Protein AF-A0AAU4ZEB4-F1 (afdb_monomer_lite)

Foldseek 3Di:
DVCLVVLVPDPVAPPVRNVVVVCVVCVLVVLQVVVVVVCVVVVVLVVCVVVVNNPVVVVVVVVCVVVVVVVVCVLLVVLQVVLVVCCVPPNVVDDPVVSSVRSNVSSVVCNVSSVVSVVQVVCVVVVNPDDQPADDPPDDCPDDHHDDDD

pLDDT: mean 87.7, std 12.61, range [52.66, 98.0]

Radius of gyration: 21.95 Å; chains: 1; bounding box: 52×50×56 Å

Structure (mmCIF, N/CA/C/O backbone):
data_AF-A0AAU4ZEB4-F1
#
_entry.id   AF-A0AAU4ZEB4-F1
#
loop_
_atom_site.group_PDB
_atom_site.id
_atom_site.type_symbol
_atom_site.label_atom_id
_atom_site.label_alt_id
_atom_site.label_comp_id
_atom_site.label_asym_id
_atom_site.label_entity_id
_atom_site.label_seq_id
_atom_site.pdbx_PDB_ins_code
_atom_site.Cartn_x
_atom_site.Cartn_y
_atom_site.Cartn_z
_atom_site.occupancy
_atom_site.B_iso_or_equiv
_atom_site.auth_seq_id
_atom_site.auth_comp_id
_atom_site.auth_asym_id
_atom_site.auth_atom_id
_atom_site.pdbx_PDB_model_num
ATOM 1 N N . MET A 1 1 ? 10.930 4.296 18.444 1.00 63.72 1 MET A N 1
ATOM 2 C CA . MET A 1 1 ? 10.011 3.417 19.205 1.00 63.72 1 MET A CA 1
ATOM 3 C C . MET A 1 1 ? 10.260 3.499 20.715 1.00 63.72 1 MET A C 1
ATOM 5 O O . MET A 1 1 ? 10.638 2.523 21.346 1.00 63.72 1 MET A O 1
ATOM 9 N N . ARG A 1 2 ? 10.056 4.671 21.329 1.00 74.81 2 ARG A N 1
ATOM 10 C CA . ARG A 1 2 ? 10.427 4.907 22.739 1.00 74.81 2 ARG A CA 1
ATOM 11 C C . ARG A 1 2 ? 9.521 4.189 23.753 1.00 74.81 2 ARG A C 1
ATOM 13 O O . ARG A 1 2 ? 9.960 3.889 24.855 1.00 74.81 2 ARG A O 1
ATOM 20 N N . TYR A 1 3 ? 8.269 3.923 23.382 1.00 80.81 3 TYR A N 1
ATOM 21 C CA . TYR A 1 3 ? 7.255 3.367 24.286 1.00 80.81 3 TYR A CA 1
ATOM 22 C C . TYR A 1 3 ? 6.987 1.871 24.088 1.00 80.81 3 TYR A C 1
ATOM 24 O O . TYR A 1 3 ? 6.287 1.286 24.906 1.00 80.81 3 TYR A O 1
ATOM 32 N N . ALA A 1 4 ? 7.568 1.236 23.063 1.00 84.69 4 ALA A N 1
ATOM 33 C CA . ALA A 1 4 ? 7.339 -0.182 22.775 1.00 84.69 4 ALA A CA 1
ATOM 34 C C . ALA A 1 4 ? 7.644 -1.107 23.977 1.00 84.69 4 ALA A C 1
ATOM 36 O O . ALA A 1 4 ? 6.785 -1.927 24.296 1.00 84.69 4 ALA A O 1
ATOM 37 N N . PRO A 1 5 ? 8.749 -0.929 24.737 1.00 86.12 5 PRO A N 1
ATOM 38 C CA . PRO A 1 5 ? 9.011 -1.762 25.914 1.00 86.12 5 PRO A CA 1
ATOM 39 C C . PRO A 1 5 ? 7.934 -1.651 27.001 1.00 86.12 5 PRO A C 1
ATOM 41 O O . PRO A 1 5 ? 7.596 -2.647 27.628 1.00 86.12 5 PRO A O 1
ATOM 44 N N . ARG A 1 6 ? 7.349 -0.457 27.194 1.00 87.50 6 ARG A N 1
ATOM 45 C CA . ARG A 1 6 ? 6.279 -0.230 28.186 1.00 87.50 6 ARG A CA 1
ATOM 46 C C . ARG A 1 6 ? 4.957 -0.880 27.786 1.00 87.50 6 ARG A C 1
ATOM 48 O O . ARG A 1 6 ? 4.164 -1.224 28.652 1.00 87.50 6 ARG A O 1
ATOM 55 N N 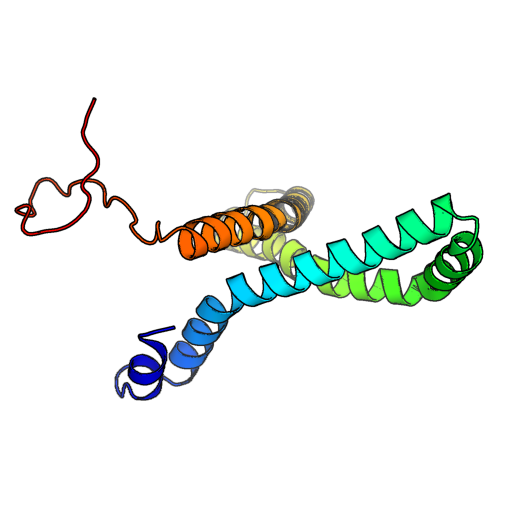. ILE A 1 7 ? 4.707 -1.005 26.484 1.00 87.69 7 ILE A N 1
ATOM 56 C CA . ILE A 1 7 ? 3.500 -1.648 25.954 1.00 87.69 7 ILE A CA 1
ATOM 57 C C . ILE A 1 7 ? 3.617 -3.161 26.119 1.00 87.69 7 ILE A C 1
ATOM 59 O O . ILE A 1 7 ? 2.690 -3.784 26.624 1.00 87.69 7 ILE A O 1
ATOM 63 N N . VAL A 1 8 ? 4.777 -3.729 25.775 1.00 90.69 8 VAL A N 1
ATOM 64 C CA . VAL A 1 8 ? 5.053 -5.167 25.917 1.00 90.69 8 VAL A CA 1
ATOM 65 C C . VAL A 1 8 ? 5.007 -5.615 27.379 1.00 90.69 8 VAL A C 1
ATOM 67 O O . VAL A 1 8 ? 4.528 -6.707 27.664 1.00 90.69 8 VAL A O 1
ATOM 70 N N . SER A 1 9 ? 5.460 -4.778 28.315 1.00 91.19 9 SER A N 1
ATOM 71 C CA . SER A 1 9 ? 5.442 -5.102 29.746 1.00 91.19 9 SER A CA 1
ATOM 72 C C . SER A 1 9 ? 4.119 -4.780 30.459 1.00 91.19 9 SER A C 1
ATOM 74 O O . SER A 1 9 ? 4.006 -5.006 31.667 1.00 91.19 9 SER A O 1
ATOM 76 N N . SER A 1 10 ? 3.117 -4.233 29.761 1.00 90.31 10 SER A N 1
ATOM 77 C CA . SER A 1 10 ? 1.859 -3.811 30.381 1.00 90.31 10 SER A CA 1
ATOM 78 C C . SER A 1 10 ? 0.965 -5.002 30.722 1.00 90.31 10 SER A C 1
ATOM 80 O O . SER A 1 10 ? 0.583 -5.775 29.851 1.00 90.31 10 SER A O 1
ATOM 82 N N . ARG A 1 11 ? 0.534 -5.094 31.986 1.00 88.56 11 ARG A N 1
ATOM 83 C CA . ARG A 1 11 ? -0.452 -6.095 32.438 1.00 88.56 11 ARG A CA 1
ATOM 84 C C . ARG A 1 11 ? -1.890 -5.784 32.012 1.00 88.56 11 ARG A C 1
ATOM 86 O O . ARG A 1 11 ? -2.748 -6.652 32.096 1.00 88.56 11 ARG A O 1
ATOM 93 N N . HIS A 1 12 ? -2.154 -4.553 31.577 1.00 91.75 12 HIS A N 1
ATOM 94 C CA . HIS A 1 12 ? -3.495 -4.097 31.199 1.00 91.75 12 HIS A CA 1
ATOM 95 C C . HIS A 1 12 ? -3.792 -4.298 29.707 1.00 91.75 12 HIS A C 1
ATOM 97 O O . HIS A 1 12 ? -4.940 -4.165 29.293 1.00 91.75 12 HIS A O 1
ATOM 103 N N . ILE A 1 13 ? -2.770 -4.587 28.891 1.00 88.12 13 ILE A N 1
ATOM 104 C CA . ILE A 1 13 ? -2.924 -4.790 27.450 1.00 88.12 13 ILE A CA 1
ATOM 105 C C . ILE A 1 13 ? -2.805 -6.292 27.177 1.00 88.12 13 ILE A C 1
ATOM 107 O O . ILE A 1 13 ? -1.757 -6.875 27.451 1.00 88.12 13 ILE A O 1
ATOM 111 N N . PRO A 1 14 ? -3.848 -6.945 26.638 1.00 91.88 14 PRO A N 1
ATOM 112 C CA . PRO A 1 14 ? -3.756 -8.355 26.290 1.00 91.88 14 PRO A CA 1
ATOM 113 C C . PRO A 1 14 ? -2.727 -8.554 25.169 1.00 91.88 14 PRO A C 1
ATOM 115 O O . PRO A 1 14 ? -2.553 -7.674 24.325 1.00 91.88 14 PRO A O 1
ATOM 118 N N . GLY A 1 15 ? -2.101 -9.733 25.091 1.00 90.56 15 GLY A N 1
ATOM 119 C CA . GLY A 1 15 ? -1.049 -10.018 24.100 1.00 90.56 15 GLY A CA 1
ATOM 120 C C . GLY A 1 15 ? -1.443 -9.708 22.646 1.00 90.56 15 GLY A C 1
ATOM 121 O O . GLY A 1 15 ? -0.631 -9.178 21.892 1.00 90.56 15 GLY A O 1
ATOM 122 N N . ARG A 1 16 ? -2.715 -9.920 22.273 1.00 92.38 16 ARG A N 1
ATOM 123 C CA . ARG A 1 16 ? -3.260 -9.519 20.959 1.00 92.38 16 ARG A CA 1
ATOM 124 C C . ARG A 1 16 ? -3.171 -8.009 20.700 1.00 92.38 16 ARG A C 1
ATOM 126 O O . ARG A 1 16 ? -2.772 -7.601 19.619 1.00 92.38 16 ARG A O 1
ATOM 133 N N . GLY A 1 17 ? -3.475 -7.193 21.710 1.00 90.44 17 GLY A N 1
ATOM 134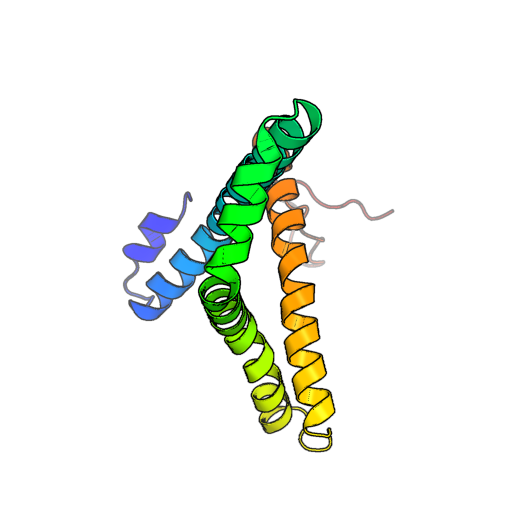 C CA . GLY A 1 17 ? -3.406 -5.734 21.619 1.00 90.44 17 GLY A CA 1
ATOM 135 C C . GLY A 1 17 ? -1.965 -5.234 21.587 1.00 90.44 17 GLY A C 1
ATOM 136 O O . GLY A 1 17 ? -1.665 -4.262 20.896 1.00 90.44 17 GLY A O 1
ATOM 137 N N . VAL A 1 18 ? -1.047 -5.932 22.267 1.00 92.00 18 VAL A N 1
ATOM 138 C CA . VAL A 1 18 ? 0.395 -5.672 22.139 1.00 92.00 18 VAL A CA 1
ATOM 139 C C . VAL A 1 18 ? 0.844 -5.922 20.699 1.00 92.00 18 VAL A C 1
ATOM 141 O O . VAL A 1 18 ? 1.454 -5.037 20.103 1.00 92.00 18 VAL A O 1
ATOM 144 N N . LEU A 1 19 ? 0.507 -7.080 20.120 1.00 92.62 19 LEU A N 1
ATOM 145 C CA . LEU A 1 19 ? 0.864 -7.420 18.738 1.00 92.62 19 LEU A CA 1
ATOM 146 C C . LEU A 1 19 ? 0.301 -6.421 17.727 1.00 92.62 19 LEU A C 1
ATOM 148 O O . LEU A 1 19 ? 1.053 -5.926 16.895 1.00 92.62 19 LEU A O 1
ATOM 152 N N . GLU A 1 20 ? -0.980 -6.077 17.829 1.00 91.94 20 GLU A N 1
ATOM 153 C CA . GLU A 1 20 ? -1.630 -5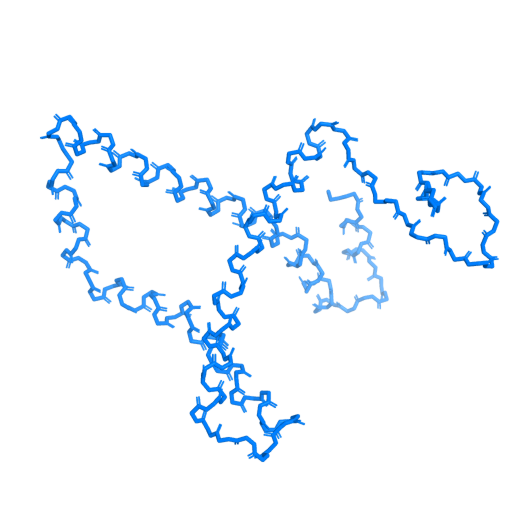.101 16.947 1.00 91.94 20 GLU A CA 1
ATOM 154 C C . GLU A 1 20 ? -0.960 -3.719 17.024 1.00 91.94 20 GLU A C 1
ATOM 156 O O . GLU A 1 20 ? -0.689 -3.072 16.008 1.00 91.94 20 GLU A O 1
ATOM 161 N N . THR A 1 21 ? -0.603 -3.290 18.236 1.00 91.44 21 THR A N 1
ATOM 162 C CA . THR A 1 21 ? 0.087 -2.014 18.447 1.00 91.44 21 THR A CA 1
ATOM 163 C C . THR A 1 21 ? 1.496 -2.030 17.854 1.00 91.44 21 THR A C 1
ATOM 165 O O . THR A 1 21 ? 1.899 -1.084 17.174 1.00 91.44 21 THR A O 1
ATOM 168 N N . LEU A 1 22 ? 2.256 -3.105 18.087 1.00 90.75 22 LEU A N 1
ATOM 169 C CA . LEU A 1 22 ? 3.601 -3.254 17.533 1.00 90.75 22 LEU A CA 1
ATOM 170 C C . LEU A 1 22 ? 3.570 -3.341 16.006 1.00 90.75 22 LEU A C 1
ATOM 172 O O . LEU A 1 22 ? 4.367 -2.671 15.350 1.00 90.75 22 LEU A O 1
ATOM 176 N N . TYR A 1 23 ? 2.623 -4.093 15.446 1.00 90.81 23 TYR A N 1
ATOM 177 C CA . TYR A 1 23 ? 2.373 -4.157 14.009 1.00 90.81 23 TYR A CA 1
ATOM 178 C C . TYR A 1 23 ? 2.151 -2.754 13.430 1.00 90.81 23 TYR A C 1
ATOM 180 O O . TYR A 1 23 ? 2.851 -2.345 12.501 1.00 90.81 23 TYR A O 1
ATOM 188 N N . THR A 1 24 ? 1.275 -1.966 14.055 1.00 90.50 24 THR A N 1
ATOM 189 C CA . THR A 1 24 ? 0.972 -0.595 13.622 1.00 90.50 24 THR A CA 1
ATOM 190 C C . THR A 1 24 ? 2.201 0.319 13.687 1.00 90.50 24 THR A C 1
ATOM 192 O O . THR A 1 24 ? 2.396 1.168 12.817 1.00 90.50 24 THR A O 1
ATOM 195 N N . PHE A 1 25 ? 3.079 0.145 14.680 1.00 90.12 25 PHE A N 1
ATOM 196 C CA . PHE A 1 25 ? 4.331 0.907 14.773 1.00 90.12 25 PHE A CA 1
ATOM 197 C C . PHE A 1 25 ? 5.369 0.517 13.722 1.00 90.12 25 PHE A C 1
ATOM 199 O O . PHE A 1 25 ? 6.162 1.367 13.311 1.00 90.12 25 PHE A O 1
ATOM 206 N N . VAL A 1 26 ? 5.394 -0.748 13.307 1.00 92.12 26 VAL A N 1
ATOM 207 C CA . VAL A 1 26 ? 6.317 -1.251 12.281 1.00 92.12 26 VAL A CA 1
ATOM 208 C C . VAL A 1 26 ? 5.828 -0.903 10.876 1.00 92.12 26 VAL A C 1
ATOM 210 O O . VAL A 1 26 ? 6.649 -0.700 9.985 1.00 92.12 26 VAL A O 1
ATOM 213 N N . GLN A 1 27 ? 4.520 -0.755 10.672 1.00 93.00 27 GLN A N 1
ATOM 214 C CA . GLN A 1 27 ? 3.921 -0.522 9.358 1.00 93.00 27 GLN A CA 1
ATOM 215 C C . GLN A 1 27 ? 4.567 0.640 8.559 1.00 93.00 27 GLN A C 1
ATOM 217 O O . GLN A 1 27 ? 4.930 0.420 7.402 1.00 93.00 27 GLN A O 1
ATOM 222 N N . PRO A 1 28 ? 4.835 1.839 9.124 1.00 92.38 28 PRO A N 1
ATOM 223 C CA . PRO A 1 28 ? 5.537 2.900 8.395 1.00 92.38 28 PRO A CA 1
ATOM 224 C C . PRO A 1 28 ? 6.961 2.519 7.970 1.00 92.38 28 PRO A C 1
ATOM 226 O O . PRO A 1 28 ? 7.417 2.949 6.914 1.00 92.38 28 PRO A O 1
ATOM 229 N N . LEU A 1 29 ? 7.668 1.703 8.761 1.00 93.38 29 LEU A N 1
ATOM 230 C CA . LEU A 1 29 ? 8.995 1.200 8.393 1.00 93.38 29 LEU A CA 1
ATOM 231 C C . LEU A 1 29 ? 8.896 0.205 7.238 1.00 93.38 29 LEU A C 1
ATOM 233 O O . LEU A 1 29 ? 9.685 0.293 6.301 1.00 93.38 29 LEU A O 1
ATOM 237 N N . ALA A 1 30 ? 7.903 -0.687 7.265 1.00 93.62 30 ALA A N 1
ATOM 238 C CA . ALA A 1 30 ? 7.646 -1.614 6.168 1.00 93.62 30 ALA A CA 1
ATOM 239 C C . ALA A 1 30 ? 7.372 -0.867 4.850 1.00 93.62 30 ALA A C 1
ATOM 241 O O . ALA A 1 30 ? 7.920 -1.241 3.811 1.00 93.62 30 ALA A O 1
ATOM 242 N N . HIS A 1 31 ? 6.616 0.239 4.890 1.00 95.38 31 HIS A N 1
ATOM 243 C CA . HIS A 1 31 ? 6.413 1.097 3.717 1.00 95.38 31 HIS A CA 1
ATOM 244 C C . HIS A 1 31 ? 7.719 1.712 3.206 1.00 95.38 31 HIS A C 1
ATOM 246 O O . HIS A 1 31 ? 7.954 1.715 2.003 1.00 95.38 31 HIS A O 1
ATOM 252 N N . LEU A 1 32 ? 8.577 2.223 4.096 1.00 96.31 32 LEU A N 1
ATOM 253 C CA . LEU A 1 32 ? 9.862 2.817 3.707 1.00 96.31 32 LEU A CA 1
ATOM 254 C C . LEU A 1 32 ? 10.808 1.788 3.086 1.00 96.31 32 LEU A C 1
ATOM 256 O O . LEU A 1 32 ? 11.416 2.074 2.060 1.00 96.31 32 LEU A O 1
ATOM 260 N N . VAL A 1 33 ? 10.918 0.602 3.690 1.00 96.75 33 VAL A N 1
ATOM 261 C CA . VAL A 1 33 ? 11.749 -0.494 3.170 1.00 96.75 33 VAL A CA 1
ATOM 262 C C . VAL A 1 33 ? 11.247 -0.923 1.799 1.00 96.75 33 VAL A C 1
ATOM 264 O O . VAL A 1 33 ? 12.026 -0.987 0.855 1.00 96.75 33 VAL A O 1
ATOM 267 N N . THR A 1 34 ? 9.940 -1.142 1.668 1.00 94.94 34 THR A N 1
ATOM 268 C CA . THR A 1 34 ? 9.326 -1.512 0.389 1.00 94.94 34 THR A CA 1
ATOM 269 C C . THR A 1 34 ? 9.543 -0.420 -0.658 1.00 94.94 34 THR A C 1
ATOM 271 O O . THR A 1 34 ? 9.951 -0.727 -1.769 1.00 94.94 34 THR A O 1
ATOM 274 N N . LEU A 1 35 ? 9.358 0.859 -0.309 1.00 95.75 35 LEU A N 1
ATOM 275 C CA . LEU A 1 35 ? 9.623 1.978 -1.218 1.00 95.75 35 LEU A CA 1
ATOM 276 C C . LEU A 1 35 ? 11.084 2.010 -1.673 1.00 95.75 35 LEU A C 1
ATOM 278 O O . LEU A 1 35 ? 11.345 2.187 -2.859 1.00 95.75 35 LEU A O 1
ATOM 282 N N . ALA A 1 36 ? 12.028 1.837 -0.746 1.00 96.56 36 ALA A N 1
ATOM 283 C CA . ALA A 1 36 ? 13.451 1.822 -1.057 1.00 96.56 36 ALA A CA 1
ATOM 284 C C . ALA A 1 36 ? 13.801 0.663 -1.997 1.00 96.56 36 ALA A C 1
ATOM 286 O O . ALA A 1 36 ? 14.441 0.891 -3.019 1.00 96.56 36 ALA A O 1
ATOM 287 N N . LEU A 1 37 ? 13.332 -0.552 -1.700 1.00 96.00 37 LEU A N 1
ATOM 288 C CA . LEU A 1 37 ? 13.531 -1.720 -2.561 1.00 96.00 37 LEU A CA 1
ATOM 289 C C . LEU A 1 37 ? 12.926 -1.506 -3.951 1.00 96.00 37 LEU A C 1
ATOM 291 O O . LEU A 1 37 ? 13.600 -1.757 -4.943 1.00 96.00 37 LEU A O 1
ATOM 295 N N . THR A 1 38 ? 11.706 -0.971 -4.033 1.00 93.88 38 THR A N 1
ATOM 296 C CA . THR A 1 38 ? 11.062 -0.624 -5.305 1.00 93.88 38 THR A CA 1
ATOM 297 C C . THR A 1 38 ? 11.915 0.365 -6.099 1.00 93.88 38 THR A C 1
ATOM 299 O O . THR A 1 38 ? 12.221 0.111 -7.259 1.00 93.88 38 THR A O 1
ATOM 302 N N . VAL A 1 39 ? 12.363 1.465 -5.486 1.00 95.56 39 VAL A N 1
ATOM 303 C CA . VAL A 1 39 ? 13.222 2.456 -6.160 1.00 95.56 39 VAL A CA 1
ATOM 304 C C . VAL A 1 39 ? 14.534 1.832 -6.637 1.00 95.56 39 VAL A C 1
ATOM 306 O O . VAL A 1 39 ? 14.963 2.117 -7.751 1.00 95.56 39 VAL A O 1
ATOM 309 N N . LEU A 1 40 ? 15.158 0.971 -5.830 1.00 95.69 40 LEU A N 1
ATOM 310 C CA . LEU A 1 40 ? 16.401 0.292 -6.196 1.00 95.69 40 LEU A CA 1
ATOM 311 C C . LEU A 1 40 ? 16.206 -0.659 -7.380 1.00 95.69 40 LEU A C 1
ATOM 313 O O . LEU A 1 40 ? 16.972 -0.590 -8.336 1.00 95.69 40 LEU A O 1
ATOM 317 N N . VAL A 1 41 ? 15.178 -1.510 -7.341 1.00 91.50 41 VAL A N 1
ATOM 318 C CA . VAL A 1 41 ? 14.892 -2.483 -8.406 1.00 91.50 41 VAL A CA 1
ATOM 319 C C . VAL A 1 41 ? 14.544 -1.768 -9.708 1.00 91.50 41 VAL A C 1
ATOM 321 O O . VAL A 1 41 ? 15.191 -2.001 -10.726 1.00 91.50 41 VAL A O 1
ATOM 324 N N . PHE A 1 42 ? 13.577 -0.847 -9.686 1.00 90.69 42 PHE A N 1
ATOM 325 C CA . PHE A 1 42 ? 13.187 -0.115 -10.894 1.00 90.69 42 PHE A CA 1
ATOM 326 C C . PHE A 1 42 ? 14.302 0.805 -11.400 1.00 90.69 42 PHE A C 1
ATOM 328 O O . PHE A 1 42 ? 14.476 0.943 -12.608 1.00 90.69 42 PHE A O 1
ATOM 335 N N . GLY A 1 43 ? 15.090 1.399 -10.500 1.00 93.19 43 GLY A N 1
ATOM 336 C CA . GLY A 1 43 ? 16.261 2.191 -10.862 1.00 93.19 43 GLY A CA 1
ATOM 337 C C . GLY A 1 43 ? 17.341 1.354 -11.548 1.00 93.19 43 GLY A C 1
ATOM 338 O O . GLY A 1 43 ? 17.863 1.769 -12.580 1.00 93.19 43 GLY A O 1
ATOM 339 N N . ALA A 1 44 ? 17.641 0.162 -11.027 1.00 90.56 44 ALA A N 1
ATOM 340 C CA . ALA A 1 44 ? 18.598 -0.761 -11.633 1.00 90.56 44 ALA A CA 1
ATOM 341 C C . ALA A 1 44 ? 18.137 -1.224 -13.022 1.00 90.56 44 ALA A C 1
ATOM 343 O O . ALA A 1 44 ? 18.919 -1.156 -13.969 1.00 90.56 44 ALA A O 1
ATOM 344 N N . LEU A 1 45 ? 16.860 -1.601 -13.162 1.00 89.31 45 LEU A N 1
ATOM 345 C CA . LEU A 1 45 ? 16.271 -1.976 -14.452 1.00 89.31 45 LEU A CA 1
ATOM 346 C C . LEU A 1 45 ? 16.341 -0.823 -15.463 1.00 89.31 45 LEU A C 1
ATOM 348 O O . LEU A 1 45 ? 16.763 -1.022 -16.600 1.00 89.31 45 LEU A O 1
ATOM 352 N N . ALA A 1 46 ? 15.993 0.399 -15.048 1.00 90.31 46 ALA A N 1
ATOM 353 C CA . ALA A 1 46 ? 16.061 1.574 -15.915 1.00 90.31 46 ALA A CA 1
ATOM 354 C C . ALA A 1 46 ? 17.500 1.877 -16.369 1.00 90.31 46 ALA A C 1
ATOM 356 O O . ALA A 1 46 ? 17.734 2.136 -17.549 1.00 90.31 46 ALA A O 1
ATOM 357 N N . VAL A 1 47 ? 18.476 1.810 -15.457 1.00 92.12 47 VAL A N 1
ATOM 358 C CA . VAL A 1 47 ? 19.897 2.013 -15.788 1.00 92.12 47 VAL A CA 1
ATOM 359 C C . VAL A 1 47 ? 20.410 0.921 -16.726 1.00 92.12 47 VAL A C 1
ATOM 361 O O . VAL A 1 47 ? 21.100 1.240 -17.694 1.00 92.12 47 VAL A O 1
ATOM 364 N N . GLY A 1 48 ? 20.066 -0.344 -16.471 1.00 89.31 48 GLY A N 1
ATOM 365 C CA . GLY A 1 48 ? 20.417 -1.467 -17.340 1.00 89.31 48 GLY A CA 1
ATOM 366 C C . GLY A 1 48 ? 19.867 -1.276 -18.751 1.00 89.31 48 GLY A C 1
ATOM 367 O O . GLY A 1 48 ? 20.605 -1.418 -19.725 1.00 89.31 48 GLY A O 1
ATOM 368 N N . LEU A 1 49 ? 18.603 -0.863 -18.871 1.00 87.88 49 LEU A N 1
ATOM 369 C CA . LEU A 1 49 ? 17.962 -0.618 -20.161 1.00 87.88 49 LEU A CA 1
ATOM 370 C C . LEU A 1 49 ? 18.657 0.508 -20.943 1.00 87.88 49 LEU A C 1
ATOM 372 O O . LEU A 1 49 ? 18.962 0.337 -22.120 1.00 87.88 49 LEU A O 1
ATOM 376 N N . VAL A 1 50 ? 18.987 1.626 -20.285 1.00 91.00 50 VAL A N 1
ATOM 377 C CA . VAL A 1 50 ? 19.715 2.750 -20.909 1.00 91.00 50 VAL A CA 1
ATOM 378 C C . VAL A 1 50 ? 21.122 2.344 -21.363 1.00 91.00 50 VAL A C 1
ATOM 380 O O . VAL A 1 50 ? 21.619 2.858 -22.363 1.00 91.00 50 VAL A O 1
ATOM 383 N N . ARG A 1 51 ? 21.770 1.413 -20.655 1.00 91.38 51 ARG A N 1
ATOM 384 C CA . ARG A 1 51 ? 23.100 0.887 -21.006 1.00 91.38 51 ARG A CA 1
ATOM 385 C C . ARG A 1 51 ? 23.067 -0.251 -22.030 1.00 91.38 51 ARG A C 1
ATOM 387 O O . ARG A 1 51 ? 24.128 -0.761 -22.376 1.00 91.38 51 ARG A O 1
ATOM 394 N N . GLY A 1 52 ? 21.885 -0.660 -22.495 1.00 85.06 52 GLY A N 1
ATOM 395 C CA . GLY A 1 52 ? 21.721 -1.799 -23.404 1.00 85.06 52 GLY A CA 1
ATOM 396 C C . GLY A 1 52 ? 21.999 -3.160 -22.757 1.00 85.06 52 GLY A C 1
ATOM 397 O O . GLY A 1 52 ? 22.202 -4.135 -23.467 1.00 85.06 52 GLY A O 1
ATOM 398 N N . GLN A 1 53 ? 22.030 -3.223 -21.423 1.00 80.50 53 GLN A N 1
ATOM 399 C CA . GLN A 1 53 ? 22.322 -4.426 -20.635 1.00 80.50 53 GLN A CA 1
ATOM 400 C C . GLN A 1 53 ? 21.084 -4.994 -19.930 1.00 80.50 53 GLN A C 1
ATOM 402 O O . GLN A 1 53 ? 21.194 -6.062 -19.366 1.00 80.50 53 GLN A O 1
ATOM 407 N N . GLY A 1 54 ? 19.954 -4.269 -19.943 1.00 76.25 54 GLY A N 1
ATOM 408 C CA . GLY A 1 54 ? 18.764 -4.523 -19.115 1.00 76.25 54 GLY A CA 1
ATOM 409 C C . GLY A 1 54 ? 17.609 -5.276 -19.788 1.00 76.25 54 GLY A C 1
ATOM 410 O O . GLY A 1 54 ? 16.555 -5.461 -19.179 1.00 76.25 54 GLY A O 1
ATOM 411 N N . ALA A 1 55 ? 17.723 -5.573 -21.087 1.00 79.12 55 ALA A N 1
ATOM 412 C CA . ALA A 1 55 ? 16.610 -6.114 -21.869 1.00 79.12 55 ALA A CA 1
ATOM 413 C C . ALA A 1 55 ? 16.314 -7.573 -21.492 1.00 79.12 55 ALA A C 1
ATOM 415 O O . ALA A 1 55 ? 15.149 -7.941 -21.334 1.00 79.12 55 ALA A O 1
ATOM 416 N N . ASP A 1 56 ? 17.363 -8.367 -21.279 1.00 84.25 56 ASP A N 1
ATOM 417 C CA . ASP A 1 56 ? 17.247 -9.783 -20.939 1.00 84.25 56 ASP A CA 1
ATOM 418 C C . ASP A 1 56 ? 16.665 -9.975 -19.530 1.00 84.25 56 ASP A C 1
ATOM 420 O O . ASP A 1 56 ? 15.843 -10.867 -19.327 1.00 84.25 56 ASP A O 1
ATOM 424 N N . GLU A 1 57 ? 16.991 -9.111 -18.559 1.00 83.56 57 GLU A N 1
ATOM 425 C CA . GLU A 1 57 ? 16.418 -9.197 -17.209 1.00 83.56 57 GLU A CA 1
ATOM 426 C C . GLU A 1 57 ? 14.937 -8.813 -17.174 1.00 83.56 57 GLU A C 1
ATOM 428 O O . GLU A 1 57 ? 14.169 -9.387 -16.399 1.00 83.56 57 GLU A O 1
ATOM 433 N N . VAL A 1 58 ? 14.508 -7.859 -18.008 1.00 82.88 58 VAL A N 1
ATOM 434 C CA . VAL A 1 58 ? 13.085 -7.505 -18.130 1.00 82.88 58 VAL A CA 1
ATOM 435 C C . VAL A 1 58 ? 12.300 -8.667 -18.731 1.00 82.88 58 VAL A C 1
ATOM 437 O O . VAL A 1 58 ? 11.236 -9.007 -18.216 1.00 82.88 58 VAL A O 1
ATOM 440 N N . VAL A 1 59 ? 12.826 -9.301 -19.782 1.00 85.81 59 VAL A N 1
ATOM 441 C CA . VAL A 1 59 ? 12.204 -10.489 -20.386 1.00 85.81 59 VAL A CA 1
ATOM 442 C C . VAL A 1 59 ? 12.146 -11.633 -19.372 1.00 85.81 59 VAL A C 1
ATOM 444 O O . VAL A 1 59 ? 11.067 -12.170 -19.129 1.00 85.81 59 VAL A O 1
ATOM 447 N N . ALA A 1 60 ? 13.253 -11.920 -18.683 1.00 86.88 60 ALA A N 1
ATOM 448 C CA . ALA A 1 60 ? 13.300 -12.951 -17.650 1.00 86.88 60 ALA A CA 1
ATOM 449 C C . ALA A 1 60 ? 12.305 -12.684 -16.506 1.00 86.88 60 ALA A C 1
ATOM 451 O O . ALA A 1 60 ? 11.698 -13.615 -15.979 1.00 86.88 60 ALA A O 1
ATOM 452 N N . LEU A 1 61 ? 12.090 -11.423 -16.115 1.00 86.19 61 LEU A N 1
ATOM 453 C CA . LEU A 1 61 ? 11.068 -11.069 -15.128 1.00 86.19 61 LEU A CA 1
ATOM 454 C C . LEU A 1 61 ? 9.652 -11.360 -15.648 1.00 86.19 61 LEU A C 1
ATOM 456 O O . LEU A 1 61 ? 8.824 -11.895 -14.909 1.00 86.19 61 LEU A O 1
ATOM 460 N N . LEU A 1 62 ? 9.369 -11.020 -16.907 1.00 88.50 62 LEU A N 1
ATOM 461 C CA . LEU A 1 62 ? 8.066 -11.249 -17.534 1.00 88.50 62 LEU A CA 1
ATOM 462 C C . LEU A 1 62 ? 7.760 -12.738 -17.737 1.00 88.50 62 LEU A C 1
ATOM 464 O O . LEU A 1 62 ? 6.595 -13.124 -17.651 1.00 88.50 62 LEU A O 1
ATOM 468 N N . ASP A 1 63 ? 8.771 -13.592 -17.890 1.00 94.31 63 ASP A N 1
ATOM 469 C CA . ASP A 1 63 ? 8.579 -15.049 -17.937 1.00 94.31 63 ASP A CA 1
ATOM 470 C C . ASP A 1 63 ? 7.968 -15.607 -16.639 1.00 94.31 63 ASP A C 1
ATOM 472 O O . ASP A 1 63 ? 7.295 -16.639 -16.642 1.00 94.31 63 ASP A O 1
ATOM 476 N N . HIS A 1 64 ? 8.103 -14.879 -15.527 1.00 93.25 64 HIS A N 1
ATOM 477 C CA . HIS A 1 64 ? 7.492 -15.214 -14.241 1.00 93.25 64 HIS A CA 1
ATOM 478 C C . HIS A 1 64 ? 6.083 -14.616 -14.071 1.00 93.25 64 HIS A C 1
ATOM 480 O O . HIS A 1 64 ? 5.575 -14.541 -12.947 1.00 93.25 64 HIS A O 1
ATOM 486 N N . TRP A 1 65 ? 5.411 -14.211 -15.156 1.00 94.31 65 TRP A N 1
ATOM 487 C CA . TRP A 1 65 ? 4.074 -13.607 -15.108 1.00 94.31 65 TRP A CA 1
ATOM 488 C C . TRP A 1 65 ? 3.031 -14.385 -14.281 1.00 94.31 65 TRP A C 1
ATOM 490 O O . TRP A 1 65 ? 2.240 -13.713 -13.609 1.00 94.31 65 TRP A O 1
ATOM 500 N N . PRO A 1 66 ? 3.004 -15.739 -14.214 1.00 95.88 66 PRO A N 1
ATOM 501 C CA . PRO A 1 66 ? 2.024 -16.428 -13.377 1.00 95.88 66 PRO A CA 1
ATOM 502 C C . PRO A 1 66 ? 2.254 -16.130 -11.892 1.00 95.88 66 PRO A C 1
ATOM 504 O O . PRO A 1 66 ? 1.306 -15.864 -11.155 1.00 95.88 66 PRO A O 1
ATOM 507 N N . LEU A 1 67 ? 3.519 -16.108 -11.458 1.00 94.94 67 LEU A N 1
ATOM 508 C CA . LEU A 1 67 ? 3.888 -15.749 -10.091 1.00 94.94 67 LEU A CA 1
ATOM 509 C C . LEU A 1 67 ? 3.529 -14.289 -9.797 1.00 94.94 67 LEU A C 1
ATOM 511 O O . LEU A 1 67 ? 2.971 -14.003 -8.739 1.00 94.94 67 LEU A O 1
ATOM 515 N N . ILE A 1 68 ? 3.790 -13.376 -10.739 1.00 93.06 68 ILE A N 1
ATOM 516 C CA . ILE A 1 68 ? 3.427 -11.957 -10.608 1.00 93.06 68 ILE A CA 1
ATOM 517 C C . ILE A 1 68 ? 1.915 -11.808 -10.411 1.00 93.06 68 ILE A C 1
ATOM 519 O O . ILE A 1 68 ? 1.490 -11.083 -9.513 1.00 93.06 68 ILE A O 1
ATOM 523 N N . LEU A 1 69 ? 1.097 -12.523 -11.189 1.00 95.81 69 LEU A N 1
ATOM 524 C CA . LEU A 1 69 ? -0.358 -12.497 -11.036 1.00 95.81 69 LEU A CA 1
ATOM 525 C C . LEU A 1 69 ? -0.819 -13.059 -9.691 1.00 95.81 69 LEU A C 1
ATOM 527 O O . LEU A 1 69 ? -1.702 -12.474 -9.069 1.00 95.81 69 LEU A O 1
ATOM 531 N N . VAL A 1 70 ? -0.223 -14.155 -9.217 1.00 97.19 70 VAL A N 1
ATOM 532 C CA . VAL A 1 70 ? -0.551 -14.719 -7.898 1.00 97.19 70 VAL A CA 1
ATOM 533 C C . VAL A 1 70 ? -0.201 -13.730 -6.787 1.00 97.19 70 VAL A C 1
ATOM 535 O O . VAL A 1 70 ? -1.029 -13.472 -5.915 1.00 97.19 70 VAL A O 1
ATOM 538 N N . LEU A 1 71 ? 0.985 -13.122 -6.829 1.00 94.62 71 LEU A N 1
ATOM 539 C CA . LEU A 1 71 ? 1.398 -12.114 -5.850 1.00 94.62 71 LEU A CA 1
ATOM 540 C C . LEU A 1 71 ? 0.515 -10.859 -5.916 1.00 94.62 71 LEU A C 1
ATOM 542 O O . LEU A 1 71 ? 0.135 -10.308 -4.878 1.00 94.62 71 LEU A O 1
ATOM 546 N N . ALA A 1 72 ? 0.127 -10.428 -7.118 1.00 94.12 72 ALA A N 1
ATOM 547 C CA . ALA A 1 72 ? -0.822 -9.337 -7.308 1.00 94.12 72 ALA A CA 1
ATOM 548 C C . ALA A 1 72 ? -2.190 -9.691 -6.703 1.00 94.12 72 ALA A C 1
ATOM 550 O O . ALA A 1 72 ? -2.737 -8.919 -5.921 1.00 94.12 72 ALA A O 1
ATOM 551 N N . ALA A 1 73 ? -2.713 -10.888 -6.968 1.00 96.50 73 ALA A N 1
ATOM 552 C CA . ALA A 1 73 ? -3.978 -11.337 -6.403 1.00 96.50 73 ALA A CA 1
ATOM 553 C C . ALA A 1 73 ? -3.921 -11.389 -4.870 1.00 96.50 73 ALA A C 1
ATOM 555 O O . ALA A 1 73 ? -4.789 -10.818 -4.211 1.00 96.50 73 ALA A O 1
ATOM 556 N N . VAL A 1 74 ? -2.888 -12.001 -4.285 1.00 96.94 74 VAL A N 1
ATOM 557 C CA . VAL A 1 74 ? -2.724 -12.101 -2.824 1.00 96.94 74 VAL A CA 1
ATOM 558 C C . VAL A 1 74 ? -2.590 -10.724 -2.169 1.00 96.94 74 VAL A C 1
ATOM 560 O O . VAL A 1 74 ? -3.134 -10.512 -1.087 1.00 96.94 74 VAL A O 1
ATOM 563 N N . SER A 1 75 ? -1.913 -9.771 -2.815 1.00 93.44 75 SER A N 1
ATOM 564 C CA . SER A 1 75 ? -1.747 -8.417 -2.270 1.00 93.44 75 SER A CA 1
ATOM 565 C C . SER A 1 75 ? -3.007 -7.554 -2.385 1.00 93.44 75 SER A C 1
ATOM 567 O O . SER A 1 75 ? -3.295 -6.779 -1.476 1.00 93.44 75 SER A O 1
ATOM 569 N N . VAL A 1 76 ? -3.784 -7.697 -3.462 1.00 96.38 76 VAL A N 1
ATOM 570 C CA . VAL A 1 76 ? -4.978 -6.877 -3.735 1.00 96.38 76 VAL A CA 1
ATOM 571 C C . VAL A 1 76 ? -6.233 -7.428 -3.053 1.00 96.38 76 VAL A C 1
ATOM 573 O O . VAL A 1 76 ? -7.067 -6.662 -2.565 1.00 96.38 76 VAL A O 1
ATOM 576 N N . THR A 1 77 ? -6.372 -8.754 -2.979 1.00 97.00 77 THR A N 1
ATOM 577 C CA . THR A 1 77 ? -7.590 -9.428 -2.497 1.00 97.00 77 THR A CA 1
ATOM 578 C C . THR A 1 77 ? -8.049 -8.961 -1.111 1.00 97.00 77 THR A C 1
ATOM 580 O O . THR A 1 77 ? -9.238 -8.670 -0.981 1.00 97.00 77 THR A O 1
ATOM 583 N N . PRO A 1 78 ? -7.183 -8.809 -0.087 1.00 95.38 78 PRO A N 1
ATOM 584 C CA . PRO A 1 78 ? -7.621 -8.358 1.236 1.00 95.38 78 PRO A CA 1
ATOM 585 C C . PRO A 1 78 ? -8.341 -7.004 1.207 1.00 95.38 78 PRO A C 1
ATOM 587 O O . PRO A 1 78 ? -9.344 -6.822 1.893 1.00 95.38 78 PRO A O 1
ATOM 590 N N . PHE A 1 79 ? -7.879 -6.072 0.369 1.00 96.25 79 PHE A N 1
ATOM 591 C CA . PHE A 1 79 ? -8.506 -4.758 0.211 1.00 96.25 79 PHE A CA 1
ATOM 592 C C . PHE A 1 79 ? -9.836 -4.856 -0.534 1.00 96.25 79 PHE A C 1
ATOM 594 O O . PHE A 1 79 ? -10.828 -4.260 -0.116 1.00 96.25 79 PHE A O 1
ATOM 601 N N . VAL A 1 80 ? -9.875 -5.646 -1.612 1.00 96.94 80 VAL A N 1
ATOM 602 C CA . VAL A 1 80 ? -11.090 -5.848 -2.412 1.00 96.94 80 VAL A CA 1
ATOM 603 C C . VAL A 1 80 ? -12.188 -6.508 -1.588 1.00 96.94 80 VAL A C 1
ATOM 605 O O . VAL A 1 80 ? -13.324 -6.043 -1.624 1.00 96.94 80 VAL A O 1
ATOM 608 N N . LEU A 1 81 ? -11.851 -7.533 -0.800 1.00 97.12 81 LEU A N 1
ATOM 609 C CA . LEU A 1 81 ? -12.787 -8.228 0.089 1.00 97.12 81 LEU A CA 1
ATOM 610 C C . LEU A 1 81 ? -13.351 -7.324 1.185 1.00 97.12 81 LEU A C 1
ATOM 612 O O . LEU A 1 81 ? -14.461 -7.565 1.663 1.00 97.12 81 LEU A O 1
ATOM 616 N N . TRP A 1 82 ? -12.638 -6.258 1.547 1.00 97.06 82 TRP A N 1
ATOM 617 C CA . TRP A 1 82 ? -13.135 -5.309 2.533 1.00 97.06 82 TRP A CA 1
ATOM 618 C C . TRP A 1 82 ? -14.312 -4.475 2.028 1.00 97.06 82 TRP A C 1
ATOM 620 O O . TRP A 1 82 ? -15.178 -4.088 2.808 1.00 97.06 82 TRP A O 1
ATOM 630 N N . GLY A 1 83 ? -14.426 -4.301 0.711 1.00 96.75 83 GLY A N 1
ATOM 631 C CA . GLY A 1 83 ? -15.576 -3.671 0.074 1.00 96.75 83 GLY A CA 1
ATOM 632 C C . GLY A 1 83 ? -16.906 -4.386 0.360 1.00 96.75 83 GLY A C 1
ATOM 633 O O . GLY A 1 83 ? -17.818 -3.765 0.912 1.00 96.75 83 GLY A O 1
ATOM 634 N N . PRO A 1 84 ? -17.050 -5.684 0.025 1.00 97.06 84 PRO A N 1
ATOM 635 C CA . PRO A 1 84 ? -18.233 -6.475 0.356 1.00 97.06 84 PRO A CA 1
ATOM 636 C C . PRO A 1 84 ? -18.558 -6.542 1.850 1.00 97.06 84 PRO A C 1
ATOM 638 O O . PRO A 1 84 ? -19.740 -6.522 2.198 1.00 97.06 84 PRO A O 1
ATOM 641 N N . VAL A 1 85 ? -17.551 -6.596 2.730 1.00 97.31 85 VAL A N 1
ATOM 642 C CA . VAL A 1 85 ? -17.808 -6.568 4.180 1.00 97.31 85 VAL A CA 1
ATOM 643 C C . VAL A 1 85 ? -18.358 -5.207 4.603 1.00 97.31 85 VAL A C 1
ATOM 645 O O . VAL A 1 85 ? -19.406 -5.145 5.237 1.00 97.31 85 VAL A O 1
ATOM 648 N N . TYR A 1 86 ? -17.747 -4.111 4.150 1.00 96.56 86 TYR A N 1
ATOM 649 C CA . TYR A 1 86 ? -18.258 -2.766 4.410 1.00 96.56 86 TYR A CA 1
ATOM 650 C C . TYR A 1 86 ? -19.694 -2.580 3.897 1.00 96.56 86 TYR A C 1
ATOM 652 O O . TYR A 1 86 ? -20.542 -2.014 4.586 1.00 96.56 86 TYR A O 1
ATOM 660 N N . ARG A 1 87 ? -20.000 -3.108 2.705 1.00 97.25 87 ARG A N 1
ATOM 661 C CA . ARG A 1 87 ? -21.364 -3.129 2.162 1.00 97.25 87 ARG A CA 1
ATOM 662 C C . ARG A 1 87 ? -22.329 -3.845 3.106 1.00 97.25 87 ARG A C 1
ATOM 664 O O . ARG A 1 87 ? -23.394 -3.306 3.381 1.00 97.25 87 ARG A O 1
ATOM 671 N N . ARG A 1 88 ? -21.978 -5.045 3.576 1.00 96.88 88 ARG A N 1
ATOM 672 C CA . ARG A 1 88 ? -22.831 -5.849 4.465 1.00 96.88 88 ARG A CA 1
ATOM 673 C C . ARG A 1 88 ? -23.178 -5.096 5.751 1.00 96.88 88 ARG A C 1
ATOM 675 O O . ARG A 1 88 ? -24.333 -5.135 6.161 1.00 96.88 88 ARG A O 1
ATOM 682 N N . ASP A 1 89 ? -22.199 -4.427 6.350 1.00 97.06 89 ASP A N 1
ATOM 683 C CA . ASP A 1 89 ? -22.342 -3.882 7.702 1.00 97.06 89 ASP A CA 1
ATOM 684 C C . ASP A 1 89 ? -22.826 -2.423 7.721 1.00 97.06 89 ASP A C 1
ATOM 686 O O . ASP A 1 89 ? -23.468 -1.998 8.682 1.00 97.06 89 ASP A O 1
ATOM 690 N N . HIS A 1 90 ? -22.546 -1.647 6.667 1.00 96.56 90 HIS A N 1
ATOM 691 C CA . HIS A 1 90 ? -22.760 -0.193 6.670 1.00 96.56 90 HIS A CA 1
ATOM 692 C C . HIS A 1 90 ? -23.517 0.363 5.458 1.00 96.56 90 HIS A C 1
ATOM 694 O O . HIS A 1 90 ? -23.997 1.493 5.523 1.00 96.56 90 HIS A O 1
ATOM 700 N N . ALA A 1 91 ? -23.629 -0.381 4.354 1.00 96.25 91 ALA A N 1
ATOM 701 C CA . ALA A 1 91 ? -24.280 0.103 3.134 1.00 96.25 91 ALA A CA 1
ATOM 702 C C . ALA A 1 91 ? -25.008 -1.027 2.377 1.00 96.25 91 ALA A C 1
ATOM 704 O O . ALA A 1 91 ? -24.652 -1.317 1.227 1.00 96.25 91 ALA A O 1
ATOM 705 N N . PRO A 1 92 ? -26.015 -1.680 2.992 1.00 93.62 92 PRO A N 1
ATOM 706 C CA . PRO A 1 92 ? -26.669 -2.859 2.417 1.00 93.62 92 PRO A CA 1
ATOM 707 C C . PRO A 1 92 ? -27.356 -2.567 1.073 1.00 93.62 92 PRO A C 1
ATOM 709 O O . PRO A 1 92 ? -27.379 -3.438 0.197 1.00 93.62 92 PRO A O 1
ATOM 712 N N . ASP A 1 93 ? -27.822 -1.328 0.883 1.00 96.50 93 ASP A N 1
ATOM 713 C CA . ASP A 1 93 ? -28.501 -0.851 -0.329 1.00 96.50 93 ASP A CA 1
ATOM 714 C C . ASP A 1 93 ? -27.557 -0.659 -1.528 1.00 96.50 93 ASP A C 1
ATOM 716 O O . ASP A 1 93 ? -27.997 -0.524 -2.671 1.00 96.50 93 ASP A O 1
ATOM 720 N N . ALA A 1 94 ? -26.240 -0.640 -1.305 1.00 95.81 94 ALA A N 1
ATOM 721 C CA . ALA A 1 94 ? -25.279 -0.539 -2.395 1.00 95.81 94 ALA A CA 1
ATOM 722 C C . ALA A 1 94 ? -25.217 -1.848 -3.199 1.00 95.81 94 ALA A C 1
ATOM 724 O O . ALA A 1 94 ? -25.361 -2.946 -2.661 1.00 95.81 94 ALA A O 1
ATOM 725 N N . SER A 1 95 ? -24.938 -1.758 -4.501 1.00 97.25 95 SER A N 1
ATOM 726 C CA . SER A 1 95 ? -24.738 -2.947 -5.334 1.00 97.25 95 SER A CA 1
ATOM 727 C C . SER A 1 95 ? -23.424 -3.665 -4.997 1.00 97.25 95 SER A C 1
ATOM 729 O O . SER A 1 95 ? -22.453 -3.059 -4.533 1.00 97.25 95 SER A O 1
ATOM 731 N N . PHE A 1 96 ? -23.360 -4.969 -5.277 1.00 96.94 96 PHE A N 1
ATOM 732 C CA . PHE A 1 96 ? -22.140 -5.753 -5.068 1.00 96.94 96 PHE A CA 1
ATOM 733 C C . PHE A 1 96 ? -20.958 -5.218 -5.895 1.00 96.94 96 PHE A C 1
ATOM 735 O O . PHE A 1 96 ? -19.866 -5.042 -5.358 1.00 96.94 96 PHE A O 1
ATOM 742 N N . ALA A 1 97 ? -21.181 -4.853 -7.162 1.00 97.44 97 ALA A N 1
ATOM 743 C CA . ALA A 1 97 ? -20.148 -4.262 -8.016 1.00 97.44 97 ALA A CA 1
ATOM 744 C C . ALA A 1 97 ? -19.565 -2.971 -7.418 1.00 97.44 97 ALA A C 1
ATOM 746 O O . ALA A 1 97 ? -18.349 -2.790 -7.392 1.00 97.44 97 ALA A O 1
ATOM 747 N N . ARG A 1 98 ? -20.420 -2.102 -6.858 1.00 97.44 98 ARG A N 1
ATOM 748 C CA . ARG A 1 98 ? -19.976 -0.875 -6.184 1.00 97.44 98 ARG A CA 1
ATOM 749 C C . ARG A 1 98 ? -19.083 -1.182 -4.984 1.00 97.44 98 ARG A C 1
ATOM 751 O O . ARG A 1 98 ? -18.095 -0.487 -4.774 1.00 97.44 98 ARG A O 1
ATOM 758 N N . SER A 1 99 ? -19.386 -2.248 -4.245 1.00 97.38 99 SER A N 1
ATOM 759 C CA . SER A 1 99 ? -18.556 -2.671 -3.119 1.00 97.38 99 SER A CA 1
ATOM 760 C C . SER A 1 99 ? -17.160 -3.133 -3.552 1.00 97.38 99 SER A C 1
ATOM 762 O O . SER A 1 99 ? -16.180 -2.755 -2.919 1.00 97.38 99 SER A O 1
ATOM 764 N N . LEU A 1 100 ? -17.033 -3.841 -4.680 1.00 98.00 100 LEU A N 1
ATOM 765 C CA . LEU A 1 100 ? -15.723 -4.218 -5.226 1.00 98.00 100 LEU A CA 1
ATOM 766 C C . LEU A 1 100 ? -14.907 -2.989 -5.639 1.00 98.00 100 LEU A C 1
ATOM 768 O O . LEU A 1 100 ? -13.713 -2.916 -5.349 1.00 98.00 100 LEU A O 1
ATOM 772 N N . VAL A 1 101 ? -15.556 -1.996 -6.256 1.00 97.88 101 VAL A N 1
ATOM 773 C CA . VAL A 1 101 ? -14.908 -0.724 -6.610 1.00 97.88 101 VAL A CA 1
ATOM 774 C C . VAL A 1 101 ? -14.400 -0.002 -5.364 1.00 97.88 101 VAL A C 1
ATOM 776 O O . VAL A 1 101 ? -13.295 0.527 -5.395 1.00 97.88 101 VAL A O 1
ATOM 779 N N . TRP A 1 102 ? -15.144 -0.005 -4.254 1.00 97.62 102 TRP A N 1
ATOM 780 C CA . TRP A 1 102 ? -14.659 0.570 -2.994 1.00 97.62 102 TRP A CA 1
ATOM 781 C C . TRP A 1 102 ? -13.418 -0.138 -2.463 1.00 97.62 102 TRP A C 1
ATOM 783 O O . TRP A 1 102 ? -12.482 0.530 -2.035 1.00 97.62 102 TRP A O 1
ATOM 793 N N . GLY A 1 103 ? -13.380 -1.468 -2.524 1.00 97.25 103 GLY A N 1
ATOM 794 C CA . GLY A 1 103 ? -12.205 -2.229 -2.112 1.00 97.25 103 GLY A CA 1
ATOM 795 C C . GLY A 1 103 ? -10.984 -1.975 -3.010 1.00 97.25 103 GLY A C 1
ATOM 796 O O . GLY A 1 103 ? -9.877 -1.780 -2.510 1.00 97.25 103 GLY A O 1
ATOM 797 N N . LEU A 1 104 ? -11.180 -1.868 -4.329 1.00 97.56 104 LEU A N 1
ATOM 798 C CA . LEU A 1 104 ? -10.124 -1.448 -5.263 1.00 97.56 104 LEU A CA 1
ATOM 799 C C . LEU A 1 104 ? -9.664 -0.006 -5.006 1.00 97.56 104 LEU A C 1
ATOM 801 O O . LEU A 1 104 ? -8.468 0.277 -5.012 1.00 97.56 104 LEU A O 1
ATOM 805 N N . ALA A 1 105 ? -10.598 0.906 -4.741 1.00 97.56 105 ALA A N 1
ATOM 806 C CA . ALA A 1 105 ? -10.284 2.283 -4.386 1.00 97.56 105 ALA A CA 1
ATOM 807 C C . ALA A 1 105 ? -9.511 2.356 -3.064 1.00 97.56 105 ALA A C 1
ATOM 809 O O . ALA A 1 105 ? -8.587 3.153 -2.953 1.00 97.56 105 ALA A O 1
ATOM 810 N N . LEU A 1 106 ? -9.833 1.501 -2.089 1.00 96.75 106 LEU A N 1
ATOM 811 C CA . LEU A 1 106 ? -9.097 1.383 -0.833 1.00 96.75 106 LEU A CA 1
ATOM 812 C C . LEU A 1 106 ? -7.663 0.889 -1.062 1.00 96.75 106 LEU A C 1
ATOM 814 O O . LEU A 1 106 ? -6.735 1.440 -0.473 1.00 96.75 106 LEU A O 1
ATOM 818 N N . TRP A 1 107 ? -7.473 -0.106 -1.933 1.00 96.69 107 TRP A N 1
ATOM 819 C CA . TRP A 1 107 ? -6.145 -0.582 -2.329 1.00 96.69 107 TRP A CA 1
ATOM 820 C C . TRP A 1 107 ? -5.307 0.539 -2.954 1.00 96.69 107 TRP A C 1
ATOM 822 O O . TRP A 1 107 ? -4.193 0.804 -2.505 1.00 96.69 107 TRP A O 1
ATOM 832 N N . LEU A 1 108 ? -5.865 1.257 -3.934 1.00 96.75 108 LEU A N 1
ATOM 833 C CA . LEU A 1 108 ? -5.199 2.407 -4.551 1.00 96.75 108 LEU A CA 1
ATOM 834 C C . LEU A 1 108 ? -4.921 3.515 -3.535 1.00 96.75 108 LEU A C 1
ATOM 836 O O . LEU A 1 108 ? -3.828 4.082 -3.504 1.00 96.75 108 LEU A O 1
ATOM 840 N N . TYR A 1 109 ? -5.893 3.797 -2.670 1.00 96.12 109 TYR A N 1
ATOM 841 C CA . TYR A 1 109 ? -5.747 4.774 -1.608 1.00 96.12 109 TYR A CA 1
ATOM 842 C C . TYR A 1 109 ? -4.581 4.400 -0.698 1.00 96.12 109 TYR A C 1
ATOM 844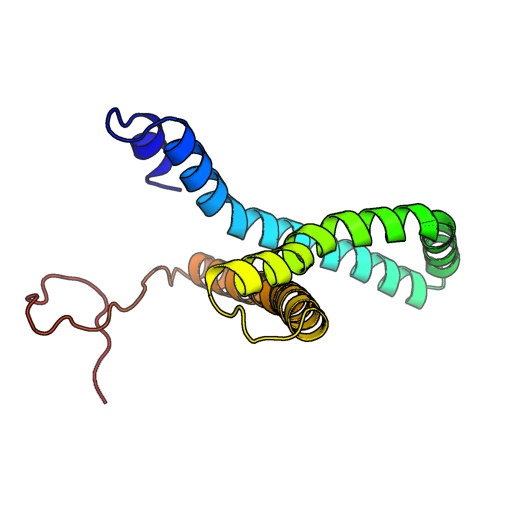 O O . TYR A 1 109 ? -3.779 5.276 -0.405 1.00 96.12 109 TYR A O 1
ATOM 852 N N . ALA A 1 110 ? -4.403 3.133 -0.311 1.00 94.69 110 ALA A N 1
ATOM 853 C CA . ALA A 1 110 ? -3.335 2.700 0.594 1.00 94.69 110 ALA A CA 1
ATOM 854 C C . ALA A 1 110 ? -1.921 3.118 0.139 1.00 94.69 110 ALA A C 1
ATOM 856 O O . ALA A 1 110 ? -1.057 3.352 0.988 1.00 94.69 110 ALA A O 1
ATOM 857 N N . TYR A 1 111 ? -1.684 3.329 -1.162 1.00 94.44 111 TYR A N 1
ATOM 858 C CA . TYR A 1 111 ? -0.397 3.824 -1.661 1.00 94.44 111 TYR A CA 1
ATOM 859 C C . TYR A 1 111 ? -0.020 5.225 -1.143 1.00 94.44 111 TYR A C 1
ATOM 861 O O . TYR A 1 111 ? 1.169 5.545 -1.045 1.00 94.44 111 TYR A O 1
ATOM 869 N N . HIS A 1 112 ? -0.986 6.050 -0.716 1.00 95.56 112 HIS A N 1
ATOM 870 C CA . HIS A 1 112 ? -0.686 7.340 -0.082 1.00 95.56 112 HIS A CA 1
ATOM 871 C C . HIS A 1 112 ? 0.167 7.174 1.191 1.00 95.56 112 HIS A C 1
ATOM 873 O O . HIS A 1 112 ? 0.942 8.070 1.539 1.00 95.56 112 HIS A O 1
ATOM 879 N N . LEU A 1 113 ? 0.078 6.020 1.868 1.00 94.69 113 LEU A N 1
ATOM 880 C CA . LEU A 1 113 ? 0.839 5.734 3.083 1.00 94.69 113 LEU A CA 1
ATOM 881 C C . LEU A 1 113 ? 2.346 5.688 2.825 1.00 94.69 113 LEU A C 1
ATOM 883 O O . LEU A 1 113 ? 3.106 6.067 3.715 1.00 94.69 113 LEU A O 1
ATOM 887 N N . PHE A 1 114 ? 2.796 5.309 1.627 1.00 95.06 114 PHE A N 1
ATOM 888 C CA . PHE A 1 114 ? 4.215 5.362 1.260 1.00 95.06 114 PHE A CA 1
ATOM 889 C C . PHE A 1 114 ? 4.716 6.807 1.224 1.00 95.06 114 PHE A C 1
ATOM 891 O O . PHE A 1 114 ? 5.742 7.127 1.826 1.00 95.06 114 PHE A O 1
ATOM 898 N N . VAL A 1 115 ? 3.946 7.700 0.596 1.00 95.38 115 VAL A N 1
ATOM 899 C CA . VAL A 1 115 ? 4.261 9.134 0.507 1.00 95.38 115 VAL A CA 1
ATOM 900 C C . VAL A 1 115 ? 4.271 9.772 1.895 1.00 95.38 115 VAL A C 1
ATOM 902 O O . VAL A 1 115 ? 5.214 10.481 2.256 1.00 95.38 115 VAL A O 1
ATOM 905 N N . VAL A 1 116 ? 3.244 9.497 2.705 1.00 94.81 116 VAL A N 1
ATOM 906 C CA . VAL A 1 116 ? 3.146 10.017 4.075 1.00 94.81 116 VAL A CA 1
ATOM 907 C C . VAL A 1 116 ? 4.288 9.489 4.944 1.00 94.81 116 VAL A C 1
ATOM 909 O O . VAL A 1 116 ? 4.917 10.281 5.64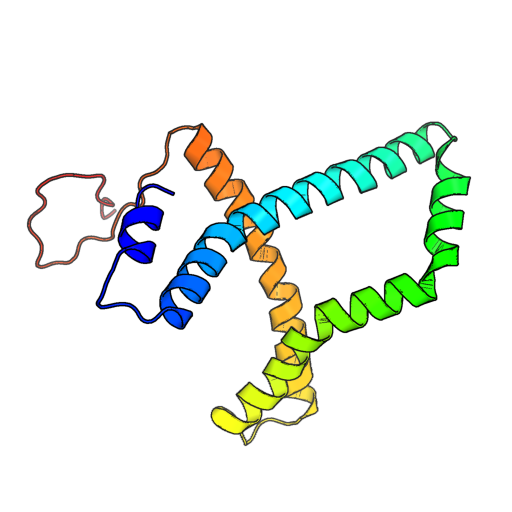7 1.00 94.81 116 VAL A O 1
ATOM 912 N N . SER A 1 117 ? 4.609 8.194 4.860 1.00 94.56 117 SER A N 1
ATOM 913 C CA . SER A 1 117 ? 5.703 7.576 5.623 1.00 94.56 117 SER A CA 1
ATOM 914 C C . SER A 1 117 ? 7.059 8.172 5.233 1.00 94.56 117 SER A C 1
ATOM 916 O O . SER A 1 117 ? 7.825 8.562 6.114 1.00 94.56 117 SER A O 1
ATOM 918 N N . ALA A 1 118 ? 7.331 8.347 3.935 1.00 95.56 118 ALA A N 1
ATOM 919 C CA . ALA A 1 118 ? 8.543 9.001 3.435 1.00 95.56 118 ALA A CA 1
ATOM 920 C C . ALA A 1 118 ? 8.658 10.451 3.924 1.00 95.56 118 ALA A C 1
ATOM 922 O O . ALA A 1 118 ? 9.688 10.861 4.465 1.00 95.56 118 ALA A O 1
ATOM 923 N N . ARG A 1 119 ? 7.578 11.233 3.814 1.00 94.56 119 ARG A N 1
ATOM 924 C CA . ARG A 1 119 ? 7.544 12.617 4.305 1.00 94.56 119 ARG A CA 1
ATOM 925 C C . ARG A 1 119 ? 7.766 12.687 5.816 1.00 94.56 119 ARG A C 1
ATOM 927 O O . ARG A 1 119 ? 8.513 13.553 6.278 1.00 94.56 119 ARG A O 1
ATOM 934 N N . ALA A 1 120 ? 7.121 11.815 6.587 1.00 91.81 120 ALA A N 1
ATOM 935 C CA . ALA A 1 120 ? 7.287 11.745 8.035 1.00 91.81 120 ALA A CA 1
ATOM 936 C C . ALA A 1 120 ? 8.733 11.390 8.411 1.00 91.81 120 ALA A C 1
ATOM 938 O O . ALA A 1 120 ? 9.318 12.044 9.274 1.00 91.81 120 ALA A O 1
ATOM 939 N N . PHE A 1 121 ? 9.342 10.440 7.701 1.00 93.00 121 PHE A N 1
ATOM 940 C CA . PHE A 1 121 ? 10.741 10.063 7.881 1.00 93.00 121 PHE A CA 1
ATOM 941 C C . PHE A 1 121 ? 11.696 11.233 7.615 1.00 93.00 121 PHE A C 1
ATOM 943 O O . PHE A 1 121 ? 12.518 11.568 8.466 1.00 93.00 121 PHE A O 1
ATOM 950 N N . VAL A 1 122 ? 11.530 11.944 6.495 1.00 94.25 122 VAL A N 1
ATOM 951 C CA . VAL A 1 122 ? 12.337 13.136 6.178 1.00 94.25 122 VAL A CA 1
ATOM 952 C C . VAL A 1 122 ? 12.151 14.238 7.223 1.00 94.25 122 VAL A C 1
ATOM 954 O O . VAL A 1 122 ? 13.109 14.920 7.591 1.00 94.25 122 VAL A O 1
ATOM 957 N N . ARG A 1 123 ? 10.929 14.442 7.731 1.00 92.75 123 ARG A N 1
ATOM 958 C CA . ARG A 1 123 ? 10.692 15.382 8.837 1.00 92.75 123 ARG A CA 1
ATOM 959 C C . ARG A 1 123 ? 11.449 14.965 10.092 1.00 92.75 123 ARG A C 1
ATOM 961 O O . ARG A 1 123 ? 12.066 15.831 10.705 1.00 92.75 123 ARG A O 1
ATOM 968 N N . MET A 1 124 ? 11.439 13.678 10.425 1.00 89.56 124 MET A N 1
ATOM 969 C CA . MET A 1 124 ? 12.134 13.142 11.591 1.00 89.56 124 MET A CA 1
ATOM 970 C C . MET A 1 124 ? 13.651 13.304 11.495 1.00 89.56 124 MET A C 1
ATOM 972 O O . MET A 1 124 ? 14.258 13.784 12.450 1.00 89.56 124 MET A O 1
ATOM 976 N N . LEU A 1 125 ? 14.244 13.019 10.331 1.00 92.44 125 LEU A N 1
ATOM 977 C CA . LEU A 1 125 ? 15.669 13.270 10.071 1.00 92.44 125 LEU A CA 1
ATOM 978 C C . LEU A 1 125 ? 16.039 14.752 10.207 1.00 92.44 125 LEU A C 1
ATOM 980 O O . LEU A 1 125 ? 17.127 15.087 10.658 1.00 92.44 125 LEU A O 1
ATOM 984 N N . ARG A 1 126 ? 15.115 15.654 9.862 1.00 92.94 126 ARG A N 1
ATOM 985 C CA . ARG A 1 126 ? 15.279 17.108 10.016 1.00 92.94 126 ARG A CA 1
ATOM 986 C C . ARG A 1 126 ? 14.906 17.624 11.415 1.00 92.94 126 ARG A C 1
ATOM 988 O O . ARG A 1 126 ? 14.695 18.822 11.572 1.00 92.94 126 ARG A O 1
ATOM 995 N N . GLY A 1 127 ? 14.719 16.747 12.404 1.00 87.19 127 GLY A N 1
ATOM 996 C CA . GLY A 1 127 ? 14.335 17.118 13.773 1.00 87.19 127 GLY A CA 1
ATOM 997 C C . GLY A 1 127 ? 12.897 17.636 13.933 1.00 87.19 127 GLY A C 1
ATOM 998 O O . GLY A 1 127 ? 12.489 18.017 15.028 1.00 87.19 127 GLY A O 1
ATOM 999 N N . ARG A 1 128 ? 12.078 17.622 12.873 1.00 83.94 128 ARG A N 1
ATOM 1000 C CA . ARG A 1 128 ? 10.691 18.122 12.862 1.00 83.94 128 ARG A CA 1
ATOM 1001 C C . ARG A 1 128 ? 9.700 17.057 13.343 1.00 83.94 128 ARG A C 1
ATOM 1003 O O . ARG A 1 128 ? 8.774 16.687 12.618 1.00 83.94 128 ARG A O 1
ATOM 1010 N N . ASN A 1 129 ? 9.901 16.602 14.579 1.00 76.38 129 ASN A N 1
ATOM 1011 C CA . ASN A 1 129 ? 9.133 15.539 15.244 1.00 76.38 129 ASN A CA 1
ATOM 1012 C C . ASN A 1 129 ? 7.864 16.023 15.959 1.00 76.38 129 ASN A C 1
ATOM 1014 O O . ASN A 1 129 ? 7.097 15.213 16.474 1.00 76.38 129 ASN A O 1
ATOM 1018 N N . GLY A 1 130 ? 7.643 17.337 16.007 1.00 66.44 130 GLY A N 1
ATOM 1019 C CA . GLY A 1 130 ? 6.442 17.923 16.587 1.00 66.44 130 GLY A CA 1
ATOM 1020 C C . GLY A 1 130 ? 5.251 17.839 15.635 1.00 66.44 130 GLY A C 1
ATOM 1021 O O . GLY A 1 130 ? 5.353 18.207 14.459 1.00 66.44 130 GLY A O 1
ATOM 1022 N N . TRP A 1 131 ? 4.114 17.402 16.169 1.00 65.19 131 TRP A N 1
ATOM 1023 C CA . TRP A 1 131 ? 2.798 17.698 15.617 1.00 65.19 131 TRP A CA 1
ATOM 1024 C C . TRP A 1 131 ? 2.257 18.894 16.400 1.00 65.19 131 TRP A C 1
ATOM 1026 O O . TRP A 1 131 ? 2.175 18.828 17.626 1.00 65.19 131 TRP A O 1
ATOM 1036 N N . ALA A 1 132 ? 1.919 19.990 15.719 1.00 59.16 132 ALA A N 1
ATOM 1037 C CA . ALA A 1 132 ? 1.232 21.103 16.364 1.00 59.16 132 ALA A CA 1
ATOM 1038 C C . ALA A 1 132 ? -0.185 20.639 16.710 1.00 59.16 132 ALA A C 1
ATOM 1040 O O . ALA A 1 132 ? -1.042 20.535 15.831 1.00 59.16 132 ALA A O 1
ATOM 1041 N N . LYS A 1 133 ? -0.412 20.248 17.966 1.00 54.19 133 LYS A N 1
ATOM 1042 C CA . LYS A 1 133 ? -1.757 19.908 18.435 1.00 54.19 133 LYS A CA 1
ATOM 1043 C C . LYS A 1 133 ? -2.604 21.172 18.256 1.00 54.19 133 LYS A C 1
ATOM 1045 O O . LYS A 1 133 ? -2.204 22.242 18.714 1.00 54.19 133 LYS A O 1
ATOM 1050 N N . THR A 1 134 ? -3.737 21.071 17.566 1.00 56.38 134 THR A N 1
ATOM 1051 C CA . THR A 1 134 ? -4.723 22.156 17.557 1.00 56.38 134 THR A CA 1
ATOM 1052 C C . THR A 1 134 ? -5.132 22.423 19.002 1.00 56.38 134 THR A C 1
ATOM 1054 O O . THR A 1 134 ? -5.338 21.478 19.775 1.00 56.38 134 THR A O 1
ATOM 1057 N N . ARG A 1 135 ? -5.179 23.701 19.391 1.00 55.78 135 ARG A N 1
ATOM 1058 C CA . ARG A 1 135 ? -5.546 24.112 20.747 1.00 55.78 1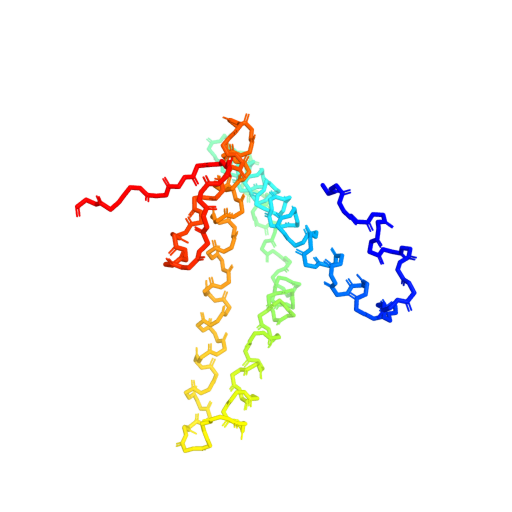35 ARG A CA 1
ATOM 1059 C C . ARG A 1 135 ? -6.876 23.452 21.119 1.00 55.78 135 ARG A C 1
ATOM 1061 O O . ARG A 1 135 ? -7.863 23.578 20.405 1.00 55.78 135 ARG A O 1
ATOM 1068 N N . ARG A 1 136 ? -6.916 22.738 22.245 1.00 60.09 136 ARG A N 1
ATOM 1069 C CA . ARG A 1 136 ? -8.190 22.434 22.906 1.00 60.09 136 ARG A CA 1
ATOM 1070 C C . ARG A 1 136 ? -8.543 23.668 23.722 1.00 60.09 136 ARG A C 1
ATOM 1072 O O . ARG A 1 136 ? -7.736 24.068 24.555 1.00 60.09 136 ARG A O 1
ATOM 1079 N N . ASN A 1 137 ? -9.714 24.265 23.493 1.00 60.94 137 ASN A N 1
ATOM 1080 C CA . ASN A 1 137 ? -10.121 25.526 24.136 1.00 60.94 137 ASN A CA 1
ATOM 1081 C C . ASN A 1 137 ? -9.996 25.530 25.673 1.00 60.94 137 ASN A C 1
ATOM 1083 O O . ASN A 1 137 ? -9.841 26.598 26.254 1.00 60.94 137 ASN A O 1
ATOM 1087 N N . ALA A 1 138 ? -10.003 24.356 26.313 1.00 62.06 138 ALA A N 1
ATOM 1088 C CA . ALA A 1 138 ? -9.965 24.192 27.764 1.00 62.06 138 ALA A CA 1
ATOM 1089 C C . ALA A 1 138 ? -8.590 23.826 28.374 1.00 62.06 138 ALA A C 1
ATOM 1091 O O . ALA A 1 138 ? -8.488 23.757 29.595 1.00 62.06 138 ALA A O 1
ATOM 1092 N N . GLU A 1 139 ? -7.537 23.561 27.589 1.00 59.56 139 GLU A N 1
ATOM 1093 C CA . GLU A 1 139 ? -6.225 23.162 28.140 1.00 59.56 139 GLU A CA 1
ATOM 1094 C C . GLU A 1 139 ? -5.280 24.388 28.227 1.00 59.56 139 GLU A C 1
ATOM 1096 O O . GLU A 1 139 ? -5.019 25.016 27.196 1.00 59.56 139 GLU A O 1
ATOM 1101 N N . PRO A 1 140 ? -4.750 24.759 29.415 1.00 57.62 140 PRO A N 1
ATOM 1102 C CA . PRO A 1 140 ? -3.766 25.834 29.533 1.00 57.62 140 PRO A CA 1
ATOM 1103 C C . PRO A 1 140 ? -2.455 25.443 28.837 1.00 57.62 140 PRO A C 1
ATOM 1105 O O . PRO A 1 140 ? -1.963 24.322 28.978 1.00 57.62 140 PRO A O 1
ATOM 1108 N N . VAL A 1 141 ? -1.884 26.376 28.071 1.00 58.38 141 VAL A N 1
ATOM 1109 C CA . VAL A 1 141 ? -0.643 26.160 27.316 1.00 58.38 141 VAL A CA 1
ATOM 1110 C C . VAL A 1 141 ? 0.531 26.144 28.289 1.00 58.38 141 VAL A C 1
ATOM 1112 O O . VAL A 1 141 ? 0.960 27.191 28.762 1.00 58.38 141 VAL A O 1
ATOM 1115 N N . THR A 1 142 ? 1.044 24.956 28.602 1.00 65.38 142 THR A N 1
ATOM 1116 C CA . THR A 1 142 ? 2.157 24.796 29.549 1.00 65.38 142 THR A CA 1
ATOM 1117 C C . THR A 1 142 ? 3.497 24.486 28.872 1.00 65.38 142 THR A C 1
ATOM 1119 O O . THR A 1 142 ? 4.519 24.907 29.402 1.00 65.38 142 THR A O 1
ATOM 1122 N N . ALA A 1 143 ? 3.525 23.835 27.692 1.00 60.66 143 ALA A N 1
ATOM 1123 C CA . ALA A 1 143 ? 4.707 23.723 26.812 1.00 60.66 143 ALA A CA 1
ATOM 1124 C C . ALA A 1 143 ? 4.394 23.043 25.453 1.00 60.66 143 ALA A C 1
ATOM 1126 O O . ALA A 1 143 ? 3.596 22.108 25.395 1.00 60.66 143 ALA A O 1
ATOM 1127 N N . GLY A 1 144 ? 5.100 23.438 24.380 1.00 62.34 144 GLY A N 1
ATOM 1128 C CA . GLY A 1 144 ? 5.111 22.763 23.067 1.00 62.34 144 GLY A CA 1
ATOM 1129 C C . GLY A 1 144 ? 4.649 23.637 21.887 1.00 62.34 144 GLY A C 1
ATOM 1130 O O . GLY A 1 144 ? 4.084 24.706 22.102 1.00 62.34 144 GLY A O 1
ATOM 1131 N N . PRO A 1 145 ? 4.896 23.222 20.628 1.00 57.75 145 PRO A N 1
ATOM 1132 C CA . PRO A 1 145 ? 4.449 23.965 19.451 1.00 57.75 145 PRO A CA 1
ATOM 1133 C C . PRO A 1 145 ? 2.916 23.936 19.339 1.00 57.75 145 PRO A C 1
ATOM 1135 O O . PRO A 1 145 ? 2.324 22.877 19.127 1.00 57.75 145 PRO A O 1
ATOM 1138 N N . VAL A 1 146 ? 2.285 25.105 19.467 1.00 60.41 146 VAL A N 1
ATOM 1139 C CA . VAL A 1 146 ? 0.841 25.323 19.283 1.00 60.41 146 VAL A CA 1
ATOM 1140 C C . VAL A 1 146 ? 0.623 25.980 17.919 1.00 60.41 146 VAL A C 1
ATOM 1142 O O . VAL A 1 146 ? 1.389 26.860 17.530 1.00 60.41 146 VAL A O 1
ATOM 1145 N N . ALA A 1 147 ? -0.387 25.535 17.169 1.00 57.22 147 ALA A N 1
ATOM 1146 C CA . ALA A 1 147 ? -0.768 26.200 15.924 1.00 57.22 147 ALA A CA 1
ATOM 1147 C C . ALA A 1 147 ? -1.310 27.606 16.238 1.00 57.22 147 ALA A C 1
ATOM 1149 O O . ALA A 1 147 ? -2.192 27.739 17.085 1.00 57.22 147 ALA A O 1
ATOM 1150 N N . LEU A 1 148 ? -0.767 28.634 15.582 1.00 56.72 148 LEU A N 1
ATOM 1151 C CA . LEU A 1 148 ? -1.310 29.990 15.643 1.00 56.72 148 LEU A CA 1
ATOM 1152 C C . LEU A 1 148 ? -2.556 30.044 14.753 1.00 56.72 148 LEU A C 1
ATOM 1154 O O . LEU A 1 148 ? -2.503 29.596 13.607 1.00 56.72 148 LEU A O 1
ATOM 1158 N N . GLU A 1 149 ? -3.665 30.548 15.287 1.00 56.28 149 GLU A N 1
ATOM 1159 C CA . GLU A 1 149 ? -4.835 30.899 14.480 1.00 56.28 149 GLU A CA 1
ATOM 1160 C C . GLU A 1 149 ? -4.486 32.178 13.705 1.00 56.28 149 GLU A C 1
ATOM 1162 O O . GLU A 1 149 ? -4.025 33.151 14.304 1.00 56.28 149 GLU A O 1
ATOM 1167 N N . SER A 1 150 ? -4.597 32.128 12.376 1.00 52.66 150 SER A N 1
ATOM 1168 C CA . SER A 1 150 ? -4.467 33.290 11.487 1.00 52.66 150 SER A CA 1
ATOM 1169 C C . SER A 1 150 ? -5.786 34.030 11.374 1.00 52.66 150 SER A C 1
ATOM 1171 O O . SER A 1 150 ? -6.786 33.310 11.140 1.00 52.66 150 SER A O 1
#

Sequence (150 aa):
MRYAPRIVSSRHIPGRGVLETLYTFVQPLAHLVTLALTVLVFGALAVGLVRGQGADEVVALLDHWPLILVLAAVSVTPFVLWGPVYRRDHAPDASFARSLVWGLALWLYAYHLFVVSARAFVRMLRGRNGWAKTRRNAEPVTAGPVALES

Secondary structure (DSSP, 8-state):
--SHHHHHT-TTS-HHHHHHHHHHHHHHHHHHHHHHHHHHHHHHHHHHHHTT-SHHHHHHHHHTHHHHHHHHHHHHHHHHHHHHHHHHHH-TTS-HHHHHHHHHHHHHHHTHHHHHHHHHHHHHHTT-----BPPPTTS---SS-BPPP-